Protein AF-A0A6G3XAC6-F1 (afdb_monomer)

Organism: NCBI:txid2706086

Radius of gyration: 30.69 Å; Cα contacts (8 Å, |Δi|>4): 128; chains: 1; bounding box: 61×28×86 Å

Secondary structure (DSSP, 8-state):
---HHHHHHHHHHHHHHHHHHHH---TT--GGG---GGGGHHHHHHHHHHHHHHHHHHHHHS-SS-TTTT-TTTEEEE-TTT--EEEEEEETTEEEEEEESSHHHHHHTSPTT--EEEE-

Structure (mmCIF, N/CA/C/O backbone):
data_AF-A0A6G3XAC6-F1
#
_entry.id   AF-A0A6G3XAC6-F1
#
loop_
_atom_site.group_PDB
_atom_site.id
_atom_site.type_symbol
_atom_site.label_atom_id
_atom_site.label_alt_id
_atom_site.label_comp_id
_atom_site.label_asym_id
_atom_site.label_entity_id
_atom_site.label_seq_id
_atom_site.pdbx_PDB_ins_code
_atom_site.Cartn_x
_atom_site.Cartn_y
_atom_site.Cartn_z
_atom_site.occupancy
_atom_site.B_iso_or_equiv
_atom_site.auth_seq_id
_atom_site.auth_comp_id
_atom_site.auth_asym_id
_atom_site.auth_atom_id
_atom_site.pdbx_PDB_model_num
ATOM 1 N N . MET A 1 1 ? 10.198 1.547 -56.420 1.00 81.19 1 MET A N 1
ATOM 2 C CA . MET A 1 1 ? 10.691 2.587 -55.487 1.00 81.19 1 MET A CA 1
ATOM 3 C C . MET A 1 1 ? 10.695 1.992 -54.092 1.00 81.19 1 MET A C 1
ATOM 5 O O . MET A 1 1 ? 9.833 1.163 -53.822 1.00 81.19 1 MET A O 1
ATOM 9 N N . ALA A 1 2 ? 11.662 2.356 -53.251 1.00 78.56 2 ALA A N 1
ATOM 10 C CA . ALA A 1 2 ? 11.676 1.912 -51.860 1.00 78.56 2 ALA A CA 1
ATOM 11 C C . ALA A 1 2 ? 10.446 2.461 -51.120 1.00 78.56 2 ALA A C 1
ATOM 13 O O . ALA A 1 2 ? 9.963 3.551 -51.431 1.00 78.56 2 ALA A O 1
ATOM 14 N N . SER A 1 3 ? 9.906 1.692 -50.177 1.00 91.38 3 SER A N 1
ATOM 15 C CA . SER A 1 3 ? 8.798 2.164 -49.350 1.00 91.38 3 SER A CA 1
ATOM 16 C C . SER A 1 3 ? 9.312 3.053 -48.212 1.00 91.38 3 SER A C 1
ATOM 18 O O . SER A 1 3 ? 10.448 2.906 -47.765 1.00 91.38 3 SER A O 1
ATOM 20 N N . ARG A 1 4 ? 8.455 3.915 -47.644 1.00 91.56 4 ARG A N 1
ATOM 21 C CA . ARG A 1 4 ? 8.803 4.708 -46.441 1.00 91.56 4 ARG A CA 1
ATOM 22 C C . ARG A 1 4 ? 9.263 3.837 -45.262 1.00 91.56 4 ARG A C 1
ATOM 24 O O . ARG A 1 4 ? 10.020 4.292 -44.411 1.00 91.56 4 ARG A O 1
ATOM 31 N N . ARG A 1 5 ? 8.789 2.586 -45.191 1.00 91.56 5 ARG A N 1
ATOM 32 C CA . ARG A 1 5 ? 9.231 1.611 -44.183 1.00 91.56 5 ARG A CA 1
ATOM 33 C C . ARG A 1 5 ? 10.664 1.160 -44.449 1.00 91.56 5 ARG A C 1
ATOM 35 O O . ARG A 1 5 ? 11.445 1.091 -43.507 1.00 91.56 5 ARG A O 1
ATOM 42 N N . ASP A 1 6 ? 11.011 0.912 -45.708 1.00 92.19 6 ASP A N 1
ATOM 43 C CA . ASP A 1 6 ? 12.372 0.531 -46.097 1.00 92.19 6 ASP A CA 1
ATOM 44 C C . ASP A 1 6 ? 13.356 1.676 -45.859 1.00 92.19 6 ASP A C 1
ATOM 46 O O . ASP A 1 6 ? 14.437 1.444 -45.325 1.00 92.19 6 ASP A O 1
ATOM 50 N N . GLU A 1 7 ? 12.957 2.917 -46.147 1.00 93.38 7 GLU A N 1
ATOM 51 C CA . GLU A 1 7 ? 13.756 4.111 -45.840 1.00 93.38 7 GLU A CA 1
ATOM 52 C C . GLU A 1 7 ? 14.007 4.264 -44.329 1.00 93.38 7 GLU A C 1
ATOM 54 O O . GLU A 1 7 ? 15.144 4.482 -43.906 1.00 93.38 7 GLU A O 1
ATOM 59 N N . LEU A 1 8 ? 12.980 4.078 -43.489 1.00 92.94 8 LEU A N 1
ATOM 60 C CA . LEU A 1 8 ? 13.114 4.089 -42.024 1.00 92.94 8 LEU A CA 1
ATOM 61 C C . LEU A 1 8 ? 14.014 2.958 -41.512 1.00 92.94 8 LEU A C 1
ATOM 63 O O . LEU A 1 8 ? 14.828 3.161 -40.605 1.00 92.94 8 LEU A O 1
ATOM 67 N N . ASN A 1 9 ? 13.892 1.766 -42.087 1.00 89.44 9 ASN A N 1
ATOM 68 C CA . ASN A 1 9 ? 14.722 0.623 -41.722 1.00 89.44 9 ASN A CA 1
ATOM 69 C C . ASN A 1 9 ? 16.187 0.864 -42.108 1.00 89.44 9 ASN A C 1
ATOM 71 O O . ASN A 1 9 ? 17.073 0.659 -41.279 1.00 89.44 9 ASN A O 1
ATOM 75 N N . ALA A 1 10 ? 16.444 1.38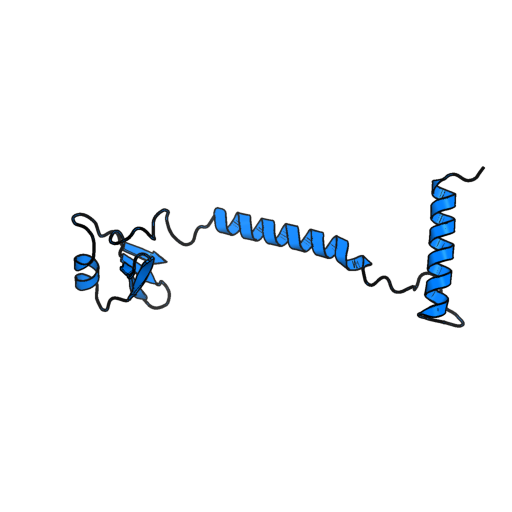4 -43.309 1.00 90.94 10 ALA A N 1
ATOM 76 C CA . ALA A 1 10 ? 17.783 1.740 -43.772 1.00 90.94 10 ALA A CA 1
ATOM 77 C C . ALA A 1 10 ? 18.411 2.843 -42.905 1.00 90.94 10 ALA A C 1
ATOM 79 O O . ALA A 1 10 ? 19.550 2.704 -42.454 1.00 90.94 10 ALA A O 1
ATOM 80 N N . TYR A 1 11 ? 17.653 3.897 -42.587 1.00 90.69 11 TYR A N 1
ATOM 81 C CA . TYR A 1 11 ? 18.102 4.968 -41.695 1.00 90.69 11 TYR A CA 1
ATOM 82 C C . TYR A 1 11 ? 18.422 4.450 -40.285 1.00 90.69 11 TYR A C 1
ATOM 84 O O . TYR A 1 11 ? 19.476 4.754 -39.723 1.00 90.69 11 TYR A O 1
ATOM 92 N N . THR A 1 12 ? 17.536 3.641 -39.694 1.00 88.44 12 THR A N 1
ATOM 93 C CA . THR A 1 12 ? 17.759 3.094 -38.346 1.00 88.44 12 THR A CA 1
ATOM 94 C C . THR A 1 12 ? 18.923 2.106 -38.306 1.00 88.44 12 THR A C 1
ATOM 96 O O . THR A 1 12 ? 19.636 2.073 -37.301 1.00 88.44 12 THR A O 1
ATOM 99 N N . PHE A 1 13 ? 19.158 1.349 -39.378 1.00 86.00 13 PHE A N 1
ATOM 100 C CA . PHE A 1 13 ? 20.338 0.502 -39.541 1.00 86.00 13 PHE A CA 1
ATOM 101 C C . PHE A 1 13 ? 21.624 1.335 -39.598 1.00 86.00 13 PHE A C 1
ATOM 103 O O . PHE A 1 13 ? 22.509 1.125 -38.769 1.00 86.00 13 PHE A O 1
ATOM 110 N N . ALA A 1 14 ? 21.700 2.334 -40.484 1.00 87.75 14 ALA A N 1
ATOM 111 C CA . ALA A 1 14 ? 22.866 3.215 -40.606 1.00 87.75 14 ALA A CA 1
ATOM 112 C C . ALA A 1 14 ? 23.182 3.945 -39.290 1.00 87.75 14 ALA A C 1
ATOM 114 O O . ALA A 1 14 ? 24.335 4.013 -38.867 1.00 87.75 14 ALA A O 1
ATOM 115 N N . LYS A 1 15 ? 22.149 4.422 -38.582 1.00 86.50 15 LYS A N 1
ATOM 116 C CA . LYS A 1 15 ? 22.298 5.049 -37.261 1.00 86.50 15 LYS A CA 1
ATOM 117 C C . LYS A 1 15 ? 22.861 4.083 -36.214 1.00 86.50 15 LYS A C 1
ATOM 119 O O . LYS A 1 15 ? 23.732 4.470 -35.441 1.00 86.50 15 LYS A O 1
ATOM 124 N N . ARG A 1 16 ? 22.359 2.844 -36.151 1.00 81.19 16 ARG A N 1
ATOM 125 C CA . ARG A 1 16 ? 22.853 1.827 -35.200 1.00 81.19 16 ARG A CA 1
ATOM 126 C C . ARG A 1 16 ? 24.307 1.470 -35.474 1.00 81.19 16 ARG A C 1
ATOM 128 O O . ARG A 1 16 ? 25.077 1.407 -34.523 1.00 81.19 16 ARG A O 1
ATOM 135 N N . ARG A 1 17 ? 24.647 1.323 -36.756 1.00 80.81 17 ARG A N 1
ATOM 136 C CA . ARG A 1 17 ? 26.002 1.080 -37.251 1.00 80.81 17 ARG A CA 1
ATOM 137 C C . ARG A 1 17 ? 26.981 2.142 -36.741 1.00 80.81 17 ARG A C 1
ATOM 139 O O . ARG A 1 17 ? 27.951 1.849 -36.057 1.00 80.81 17 ARG A O 1
ATOM 146 N N . LEU A 1 18 ? 26.650 3.412 -36.980 1.00 84.31 18 LEU A N 1
ATOM 147 C CA . LEU A 1 18 ? 27.458 4.547 -36.535 1.00 84.31 18 LEU A CA 1
ATOM 148 C C . LEU A 1 18 ? 27.676 4.533 -35.013 1.00 84.31 18 LEU A C 1
ATOM 150 O O . LEU A 1 18 ? 28.797 4.699 -34.552 1.00 84.31 18 LEU A O 1
ATOM 154 N N . ILE A 1 19 ? 26.623 4.293 -34.225 1.00 81.12 19 ILE A N 1
ATOM 155 C CA . ILE A 1 19 ? 26.714 4.262 -32.754 1.00 81.12 19 ILE A CA 1
ATOM 156 C C . ILE A 1 19 ? 27.555 3.075 -32.257 1.00 81.12 19 ILE A C 1
ATOM 158 O O . ILE A 1 19 ? 28.325 3.231 -31.308 1.00 81.12 19 ILE A O 1
ATOM 162 N N . ALA A 1 20 ? 27.417 1.899 -32.879 1.00 79.06 20 ALA A N 1
ATOM 163 C CA . ALA A 1 20 ? 28.178 0.705 -32.518 1.00 79.06 20 ALA A CA 1
ATOM 164 C C . ALA A 1 20 ? 29.688 0.942 -32.655 1.00 79.06 20 ALA A C 1
ATOM 166 O O . ALA A 1 20 ? 30.434 0.600 -31.742 1.00 79.06 20 ALA A O 1
ATOM 167 N N . GLN A 1 21 ? 30.121 1.605 -33.732 1.00 78.75 21 GLN A N 1
ATOM 168 C CA . GLN A 1 21 ? 31.536 1.900 -33.982 1.00 78.75 21 GLN A CA 1
ATOM 169 C C . GLN A 1 21 ? 32.181 2.773 -32.898 1.00 78.75 21 GLN A C 1
ATOM 171 O O . GLN A 1 21 ? 33.350 2.572 -32.578 1.00 78.75 21 GLN A O 1
ATOM 176 N N . PHE A 1 22 ? 31.434 3.706 -32.298 1.00 81.62 22 PHE A N 1
ATOM 177 C CA . PHE A 1 22 ? 31.957 4.553 -31.219 1.00 81.62 22 PHE A CA 1
ATOM 178 C C . PHE A 1 22 ? 31.939 3.876 -29.844 1.00 81.62 22 PHE A C 1
ATOM 180 O O . PHE A 1 22 ? 32.818 4.139 -29.029 1.00 81.62 22 PHE A O 1
ATOM 187 N N . LEU A 1 23 ? 30.937 3.037 -29.555 1.00 78.38 23 LEU A N 1
ATOM 188 C CA . LEU A 1 23 ? 30.749 2.449 -28.220 1.00 78.38 23 LEU A CA 1
ATOM 189 C C . LEU A 1 23 ? 31.390 1.066 -28.053 1.00 78.38 23 LEU A C 1
ATOM 191 O O . LEU A 1 23 ? 31.782 0.711 -26.944 1.00 78.38 23 LEU A O 1
ATOM 195 N N . GLN A 1 24 ? 31.464 0.270 -29.119 1.00 72.81 24 GLN A N 1
ATOM 196 C CA . GLN A 1 24 ? 32.046 -1.074 -29.130 1.00 72.81 24 GLN A CA 1
ATOM 197 C C . GLN A 1 24 ? 32.753 -1.338 -30.473 1.00 72.81 24 GLN A C 1
ATOM 199 O O . GLN A 1 24 ? 32.237 -2.086 -31.307 1.00 72.81 24 GLN A O 1
ATOM 204 N N . PRO A 1 25 ? 33.936 -0.740 -30.708 1.00 69.88 25 PRO A N 1
ATOM 205 C CA . PRO A 1 25 ? 34.721 -1.009 -31.907 1.00 69.88 25 PRO A CA 1
ATOM 206 C C . PRO A 1 25 ? 35.248 -2.448 -31.863 1.00 69.88 25 PRO A C 1
ATOM 208 O O . PRO A 1 25 ? 36.200 -2.754 -31.149 1.00 69.88 25 PRO A O 1
ATOM 211 N N . ASN A 1 26 ? 34.610 -3.353 -32.605 1.00 65.19 26 ASN A N 1
ATOM 212 C CA . ASN A 1 26 ? 35.051 -4.738 -32.727 1.00 65.19 26 ASN A CA 1
ATOM 213 C C . ASN A 1 26 ? 35.583 -4.991 -34.152 1.00 65.19 26 ASN A C 1
ATOM 215 O O . ASN A 1 26 ? 34.821 -4.817 -35.106 1.00 65.19 26 ASN A O 1
ATOM 219 N N . PRO A 1 27 ? 36.845 -5.436 -34.318 1.00 61.09 27 PRO A N 1
ATOM 220 C CA . PRO A 1 27 ? 37.429 -5.733 -35.629 1.00 61.09 27 PRO A CA 1
ATOM 221 C C . PRO A 1 27 ? 36.741 -6.887 -36.383 1.00 61.09 27 PRO A C 1
ATOM 223 O O . PRO A 1 27 ? 36.901 -6.990 -37.596 1.00 61.09 27 PRO A O 1
ATOM 226 N N . THR A 1 28 ? 35.963 -7.736 -35.702 1.00 64.19 28 THR A N 1
ATOM 227 C CA . THR A 1 28 ? 35.226 -8.875 -36.287 1.00 64.19 28 THR A CA 1
ATOM 228 C C . THR A 1 28 ? 33.716 -8.840 -36.000 1.00 64.19 28 THR A C 1
ATOM 230 O O . THR A 1 28 ? 33.012 -9.816 -36.259 1.00 64.19 28 THR A O 1
ATOM 233 N N . GLY A 1 29 ? 33.194 -7.743 -35.438 1.00 56.44 29 GLY A N 1
ATOM 234 C CA . GLY A 1 29 ? 31.866 -7.711 -34.816 1.00 56.44 29 GLY A CA 1
ATOM 235 C C . GLY A 1 29 ? 30.710 -7.283 -35.720 1.00 56.44 29 GLY A C 1
ATOM 236 O O . GLY A 1 29 ? 30.830 -6.386 -36.549 1.00 56.44 29 GLY A O 1
ATOM 237 N N . SER A 1 30 ? 29.541 -7.886 -35.490 1.00 61.28 30 SER A N 1
ATOM 238 C CA . SER A 1 30 ? 28.263 -7.473 -36.073 1.00 61.28 30 SER A CA 1
ATOM 239 C C . SER A 1 30 ? 27.812 -6.108 -35.532 1.00 61.28 30 SER A C 1
ATOM 241 O O . SER A 1 30 ? 27.656 -5.935 -34.323 1.00 61.28 30 SER A O 1
ATOM 243 N N . GLU A 1 31 ? 27.471 -5.185 -36.434 1.00 59.22 31 GLU A N 1
ATOM 244 C CA . GLU A 1 31 ? 26.907 -3.839 -36.177 1.00 59.22 31 GLU A CA 1
ATOM 245 C C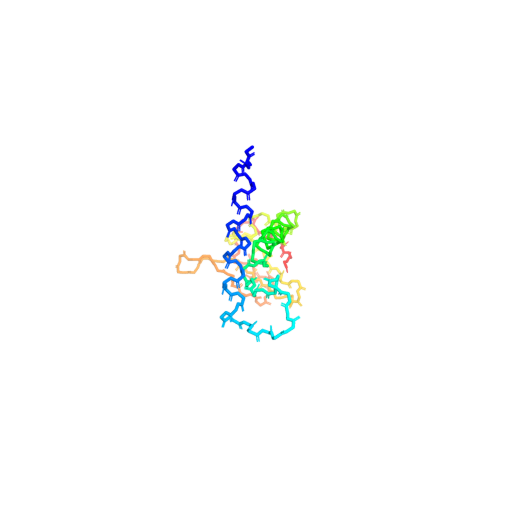 . GLU A 1 31 ? 25.559 -3.863 -35.403 1.00 59.22 31 GLU A C 1
ATOM 247 O O . GLU A 1 31 ? 24.988 -2.835 -35.032 1.00 59.22 31 GLU A O 1
ATOM 252 N N . GLU A 1 32 ? 25.036 -5.061 -35.136 1.00 59.16 32 GLU A N 1
ATOM 253 C CA . GLU A 1 32 ? 23.825 -5.334 -34.361 1.00 59.16 32 GLU A CA 1
ATOM 254 C C . GLU A 1 32 ? 24.015 -5.205 -32.838 1.00 59.16 32 GLU A C 1
ATOM 256 O O . GLU A 1 32 ? 23.023 -5.142 -32.104 1.00 59.16 32 GLU A O 1
ATOM 261 N N . GLY A 1 33 ? 25.264 -5.117 -32.365 1.00 59.62 33 GLY A N 1
ATOM 262 C CA . GLY A 1 33 ? 25.636 -5.124 -30.946 1.00 59.62 33 GLY A CA 1
ATOM 263 C C . GLY A 1 33 ? 25.525 -3.792 -30.197 1.00 59.62 33 GLY A C 1
ATOM 264 O O . GLY A 1 33 ? 25.786 -3.777 -28.998 1.00 59.62 33 GLY A O 1
ATOM 265 N N . ALA A 1 34 ? 25.134 -2.684 -30.850 1.00 65.38 34 ALA A N 1
ATOM 266 C CA . ALA A 1 34 ? 25.048 -1.378 -30.185 1.00 65.38 34 ALA A CA 1
ATOM 267 C C . ALA A 1 34 ? 24.249 -1.489 -28.866 1.00 65.38 34 ALA A C 1
ATOM 269 O O . ALA A 1 34 ? 23.083 -1.909 -28.907 1.00 65.38 34 ALA A O 1
ATOM 270 N N . PRO A 1 35 ? 24.829 -1.127 -27.703 1.00 64.31 35 PRO A N 1
ATOM 271 C CA . PRO A 1 35 ? 24.147 -1.272 -26.427 1.00 64.31 35 PRO A CA 1
ATOM 272 C C . PRO A 1 35 ? 22.864 -0.436 -26.429 1.00 64.31 35 PRO A C 1
ATOM 274 O O . PRO A 1 35 ? 22.867 0.758 -26.726 1.00 64.31 35 PRO A O 1
ATOM 277 N N . LYS A 1 36 ? 21.735 -1.079 -26.116 1.00 74.25 36 LYS A N 1
ATOM 278 C CA . LYS A 1 36 ? 20.417 -0.434 -26.022 1.00 74.25 36 LYS A CA 1
ATOM 279 C C . LYS A 1 36 ? 19.968 -0.427 -24.560 1.00 74.25 36 LYS A C 1
ATOM 281 O O . LYS A 1 36 ? 19.093 -1.221 -24.209 1.00 74.25 36 LYS A O 1
ATOM 286 N N . PRO A 1 37 ? 20.533 0.448 -23.709 1.00 70.88 37 PRO A N 1
ATOM 287 C CA . PRO A 1 37 ? 20.265 0.430 -22.269 1.00 70.88 37 PRO A CA 1
ATOM 288 C C . PRO A 1 37 ? 18.772 0.597 -21.950 1.00 70.88 37 PRO A C 1
ATOM 290 O O . PRO A 1 37 ? 18.260 0.001 -21.011 1.00 70.88 37 PRO A O 1
ATOM 293 N N . LEU A 1 38 ? 18.034 1.326 -22.793 1.00 82.88 38 LEU A N 1
ATOM 294 C CA . LEU A 1 38 ? 16.601 1.566 -22.610 1.00 82.88 38 LEU A CA 1
ATOM 295 C C . LEU A 1 38 ? 15.692 0.480 -23.209 1.00 82.88 38 LEU A C 1
ATOM 297 O O . LEU A 1 38 ? 14.475 0.549 -23.046 1.00 82.88 38 LEU A O 1
ATOM 301 N N . ARG A 1 39 ? 16.231 -0.543 -23.890 1.00 85.25 39 ARG A N 1
ATOM 302 C CA . ARG A 1 39 ? 15.400 -1.580 -24.538 1.00 85.25 39 ARG A CA 1
ATOM 303 C C . ARG A 1 39 ? 14.600 -2.401 -23.527 1.00 85.25 39 ARG A C 1
ATOM 305 O O . ARG A 1 39 ? 13.524 -2.879 -23.866 1.00 85.25 39 ARG A O 1
ATOM 312 N N . ALA A 1 40 ? 15.119 -2.540 -22.308 1.00 88.69 40 ALA A N 1
ATOM 313 C CA . ALA A 1 40 ? 14.453 -3.239 -21.214 1.00 88.69 40 ALA A CA 1
ATOM 314 C C . ALA A 1 40 ? 13.480 -2.346 -20.421 1.00 88.69 40 ALA A C 1
ATOM 316 O O . ALA A 1 40 ? 12.635 -2.865 -19.698 1.00 88.69 40 ALA A O 1
ATOM 317 N N . VAL A 1 41 ? 13.555 -1.018 -20.569 1.00 93.44 41 VAL A N 1
ATOM 318 C CA . VAL A 1 41 ? 12.763 -0.080 -19.756 1.00 93.44 41 VAL A CA 1
ATOM 319 C C . VAL A 1 41 ? 11.283 -0.160 -20.100 1.00 93.44 41 VAL A C 1
ATOM 321 O O . VAL A 1 41 ? 10.466 -0.289 -19.199 1.00 93.44 41 VAL A O 1
ATOM 324 N N . LEU A 1 42 ? 10.929 -0.135 -21.388 1.00 94.00 42 LEU A N 1
ATOM 325 C CA . LEU A 1 42 ? 9.527 -0.205 -21.806 1.00 94.00 42 LEU A CA 1
ATOM 326 C C . LEU A 1 42 ? 8.836 -1.517 -21.378 1.00 94.00 42 LEU A C 1
ATOM 328 O O . LEU A 1 42 ? 7.805 -1.432 -20.712 1.00 94.00 42 LEU A O 1
ATOM 332 N N . PRO A 1 43 ? 9.369 -2.721 -21.681 1.00 95.50 43 PRO A N 1
ATOM 333 C CA . PRO A 1 43 ? 8.754 -3.956 -21.195 1.00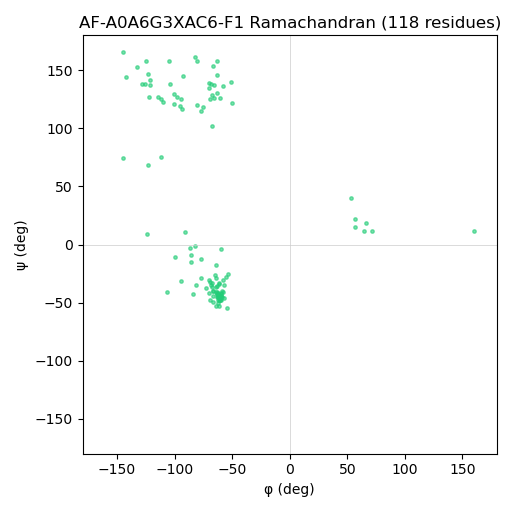 95.50 43 PRO A CA 1
ATOM 334 C C . PRO A 1 43 ? 8.786 -4.057 -19.662 1.00 95.50 43 PRO A C 1
ATOM 336 O O . PRO A 1 43 ? 7.808 -4.503 -19.071 1.00 95.50 43 PRO A O 1
ATOM 339 N N . GLY A 1 44 ? 9.851 -3.586 -19.003 1.00 96.88 44 GLY A N 1
ATOM 340 C CA . GLY A 1 44 ? 9.935 -3.553 -17.541 1.00 96.88 44 GLY A CA 1
ATOM 341 C C . GLY A 1 44 ? 8.869 -2.662 -16.896 1.00 96.88 44 GLY A C 1
ATOM 342 O O . GLY A 1 44 ? 8.238 -3.067 -15.923 1.00 96.88 44 GLY A O 1
ATOM 343 N N . ALA A 1 45 ? 8.603 -1.485 -17.466 1.00 97.56 45 ALA A N 1
ATOM 344 C CA . ALA A 1 45 ? 7.561 -0.577 -16.996 1.00 97.56 45 ALA A CA 1
ATOM 345 C C . ALA A 1 45 ? 6.163 -1.196 -17.130 1.00 97.56 45 ALA A C 1
ATOM 347 O O . ALA A 1 45 ? 5.354 -1.088 -16.212 1.00 97.56 45 ALA A O 1
ATOM 348 N N . ILE A 1 46 ? 5.898 -1.899 -18.236 1.00 97.81 46 ILE A N 1
ATOM 349 C CA . ILE A 1 46 ? 4.635 -2.624 -18.435 1.00 97.81 46 ILE A CA 1
ATOM 350 C C . ILE A 1 46 ? 4.456 -3.684 -17.341 1.00 97.81 46 ILE A C 1
ATOM 352 O O . ILE A 1 46 ? 3.406 -3.733 -16.704 1.00 97.81 46 ILE A O 1
ATOM 356 N N . ILE A 1 47 ? 5.491 -4.486 -17.069 1.00 98.19 47 ILE A N 1
ATOM 357 C CA . ILE A 1 47 ? 5.461 -5.497 -16.000 1.00 98.19 47 ILE A CA 1
ATOM 358 C C . ILE A 1 47 ? 5.218 -4.837 -14.637 1.00 98.19 47 ILE A C 1
ATOM 360 O O . ILE A 1 47 ? 4.378 -5.309 -13.876 1.00 98.19 47 ILE A O 1
ATOM 364 N N . ALA A 1 48 ? 5.896 -3.728 -14.333 1.00 98.31 48 ALA A N 1
ATOM 365 C CA . ALA A 1 48 ? 5.725 -3.010 -13.071 1.00 98.31 48 ALA A CA 1
ATOM 366 C C . ALA A 1 48 ? 4.279 -2.526 -12.869 1.00 98.31 48 ALA A C 1
ATOM 368 O O . ALA A 1 48 ? 3.714 -2.714 -11.792 1.00 98.31 48 ALA A O 1
ATOM 369 N N . VAL A 1 49 ? 3.654 -1.965 -13.909 1.00 98.56 49 VAL A N 1
ATOM 370 C CA . VAL A 1 49 ? 2.243 -1.547 -13.868 1.00 98.56 49 VAL A CA 1
ATOM 371 C C . VAL A 1 49 ? 1.320 -2.739 -13.614 1.00 98.56 49 VAL A C 1
ATOM 373 O O . VAL A 1 49 ? 0.422 -2.644 -12.780 1.00 98.56 49 VAL A O 1
ATOM 376 N N . VAL A 1 50 ? 1.555 -3.875 -14.277 1.00 98.50 50 VAL A N 1
ATOM 377 C CA . VAL A 1 50 ? 0.765 -5.101 -14.064 1.00 98.50 50 VAL A CA 1
ATOM 378 C C . VAL A 1 50 ? 0.898 -5.597 -12.625 1.00 98.50 50 VAL A C 1
ATOM 380 O O . VAL A 1 50 ? -0.107 -5.910 -11.991 1.00 98.50 50 VAL A O 1
ATOM 383 N N . VAL A 1 51 ? 2.114 -5.622 -12.081 1.00 98.38 51 VAL A N 1
ATOM 384 C CA . VAL A 1 51 ? 2.367 -6.023 -10.690 1.00 98.38 51 VAL A CA 1
ATOM 385 C C . VAL A 1 51 ? 1.620 -5.109 -9.717 1.00 98.38 51 VAL A C 1
ATOM 387 O O . VAL A 1 51 ? 0.908 -5.603 -8.843 1.00 98.38 51 VAL A O 1
ATOM 390 N N . LEU A 1 52 ? 1.710 -3.787 -9.893 1.00 98.19 52 LEU A N 1
ATOM 391 C CA . LEU A 1 52 ? 0.979 -2.825 -9.063 1.00 98.19 52 LEU A CA 1
ATOM 392 C C . LEU A 1 52 ? -0.538 -3.022 -9.150 1.00 98.19 52 LEU A C 1
ATOM 394 O O . LEU A 1 52 ? -1.211 -2.986 -8.122 1.00 98.19 52 LEU A O 1
ATOM 398 N N . ALA A 1 53 ? -1.076 -3.278 -10.345 1.00 97.69 53 ALA A N 1
ATOM 399 C CA . ALA A 1 53 ? -2.499 -3.546 -10.533 1.00 97.69 53 ALA A CA 1
ATOM 400 C C . ALA A 1 53 ? -2.944 -4.828 -9.810 1.00 97.69 53 ALA A C 1
ATOM 402 O O . ALA A 1 53 ? 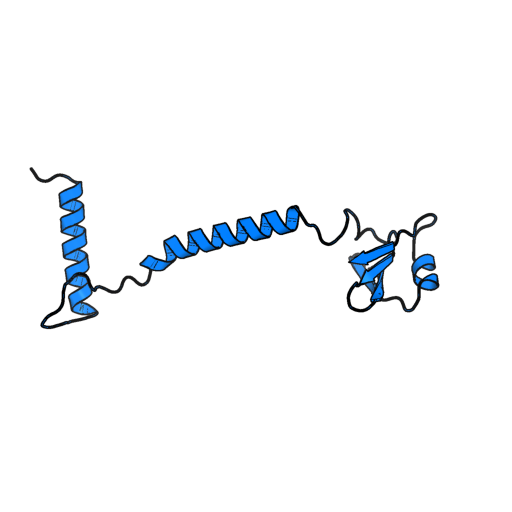-3.976 -4.821 -9.140 1.00 97.69 53 ALA A O 1
ATOM 403 N N . VAL A 1 54 ? -2.154 -5.904 -9.885 1.00 97.12 54 VAL A N 1
ATOM 404 C CA . VAL A 1 54 ? -2.438 -7.172 -9.192 1.00 97.12 54 VAL A CA 1
ATOM 405 C C . VAL A 1 54 ? -2.443 -6.979 -7.679 1.00 97.12 54 VAL A C 1
ATOM 407 O O . VAL A 1 54 ? -3.407 -7.371 -7.024 1.00 97.12 54 VAL A O 1
ATOM 410 N N . PHE A 1 55 ? -1.413 -6.348 -7.112 1.00 96.19 55 PHE A N 1
ATOM 411 C CA . PHE A 1 55 ? -1.354 -6.108 -5.667 1.00 96.19 55 PHE A CA 1
ATOM 412 C C . PHE A 1 55 ? -2.424 -5.119 -5.192 1.00 96.19 55 PHE A C 1
ATOM 414 O O . PHE A 1 55 ? -3.011 -5.324 -4.130 1.00 96.19 55 PHE A O 1
ATOM 421 N N . GLY A 1 56 ? -2.730 -4.091 -5.987 1.00 93.69 56 GLY A N 1
ATOM 422 C CA . GLY A 1 56 ? -3.817 -3.154 -5.707 1.00 93.69 56 GLY A CA 1
ATOM 423 C C . GLY A 1 56 ? -5.181 -3.845 -5.677 1.00 93.69 56 GLY A C 1
ATOM 424 O O . GLY A 1 56 ? -5.936 -3.686 -4.718 1.00 93.69 56 GLY A O 1
ATOM 425 N N . ALA A 1 57 ? -5.476 -4.677 -6.680 1.00 93.81 57 ALA A N 1
ATOM 426 C CA . ALA A 1 57 ? -6.697 -5.476 -6.717 1.00 93.81 57 ALA A CA 1
ATOM 427 C C . ALA A 1 57 ? -6.752 -6.478 -5.554 1.00 93.81 57 ALA A C 1
ATOM 429 O O . ALA A 1 57 ? -7.768 -6.574 -4.870 1.00 93.81 57 ALA A O 1
ATOM 430 N N . TRP A 1 58 ? -5.653 -7.182 -5.270 1.00 92.44 58 TRP A N 1
ATOM 431 C CA . TRP A 1 58 ? -5.581 -8.141 -4.166 1.00 92.44 58 TRP A CA 1
ATOM 432 C C . TRP A 1 58 ? -5.874 -7.492 -2.809 1.00 92.44 58 TRP A C 1
ATOM 434 O O . TRP A 1 58 ? -6.665 -8.027 -2.032 1.00 92.44 58 TRP A O 1
ATOM 444 N N . GLY A 1 59 ? -5.286 -6.323 -2.537 1.00 88.44 59 GLY A N 1
ATOM 445 C CA . GLY A 1 59 ? -5.554 -5.559 -1.315 1.00 88.44 59 GLY A CA 1
ATOM 446 C C . GLY A 1 59 ? -7.016 -5.121 -1.191 1.00 88.44 59 GLY A C 1
ATOM 447 O O . GLY A 1 59 ? -7.561 -5.108 -0.090 1.00 88.44 59 GLY A O 1
ATOM 448 N N . MET A 1 60 ? -7.675 -4.832 -2.317 1.00 88.00 60 MET A N 1
ATOM 449 C CA . MET A 1 60 ? -9.096 -4.479 -2.355 1.00 88.00 60 MET A CA 1
ATOM 450 C C . MET A 1 60 ? -10.014 -5.684 -2.105 1.00 88.00 60 MET A C 1
ATOM 452 O O . MET A 1 60 ? -11.026 -5.546 -1.424 1.00 88.00 60 MET A O 1
ATOM 456 N N . PHE A 1 61 ? -9.663 -6.869 -2.617 1.00 88.25 61 PHE A N 1
ATOM 457 C CA . PHE A 1 61 ? -10.451 -8.094 -2.419 1.00 88.25 61 PHE A CA 1
ATOM 458 C C . PHE A 1 61 ? -10.275 -8.721 -1.030 1.00 88.25 61 PHE A C 1
ATOM 460 O O . PHE A 1 61 ? -11.188 -9.384 -0.538 1.00 88.25 61 PHE A O 1
ATOM 467 N N . LYS A 1 62 ? -9.114 -8.538 -0.393 1.00 82.12 62 LYS A N 1
ATOM 468 C CA . LYS A 1 62 ? -8.802 -9.056 0.949 1.00 82.12 62 LYS A CA 1
ATOM 469 C C . LYS A 1 62 ? -8.397 -7.911 1.890 1.00 82.12 62 LYS A C 1
ATOM 471 O O . LYS A 1 62 ? -7.230 -7.849 2.287 1.00 82.12 62 LYS A O 1
ATOM 476 N N . PRO A 1 63 ? -9.325 -7.004 2.257 1.00 78.94 63 PRO A N 1
ATOM 477 C CA . PRO A 1 63 ? -9.019 -5.951 3.216 1.00 78.94 63 PRO A CA 1
ATOM 478 C C . PRO A 1 63 ? -8.665 -6.577 4.570 1.00 78.94 63 PRO A C 1
ATOM 480 O O . PRO A 1 63 ? -9.380 -7.444 5.069 1.00 78.94 63 PRO A O 1
ATOM 483 N N . VAL A 1 64 ? -7.545 -6.145 5.156 1.00 79.50 64 VAL A N 1
ATOM 484 C CA . VAL A 1 64 ? -7.042 -6.679 6.437 1.00 79.50 64 VAL A CA 1
ATOM 485 C C . VAL A 1 64 ? -7.949 -6.281 7.602 1.00 79.50 64 VAL A C 1
ATOM 487 O O . VAL A 1 64 ? -8.106 -7.044 8.548 1.00 79.50 64 VAL A O 1
ATOM 490 N N . ALA A 1 65 ? -8.579 -5.108 7.519 1.00 81.94 65 ALA A N 1
ATOM 491 C CA . ALA A 1 65 ? -9.458 -4.595 8.555 1.00 81.94 65 ALA A CA 1
ATOM 492 C C . ALA A 1 65 ? -10.871 -4.328 8.001 1.00 81.94 65 ALA A C 1
ATOM 494 O O . ALA A 1 65 ? -11.006 -3.862 6.863 1.00 81.94 65 ALA A O 1
ATOM 495 N N . PRO A 1 66 ? -11.929 -4.612 8.784 1.00 83.81 66 PRO A N 1
ATOM 496 C CA . PRO A 1 66 ? -13.306 -4.349 8.384 1.00 83.81 66 PRO A CA 1
A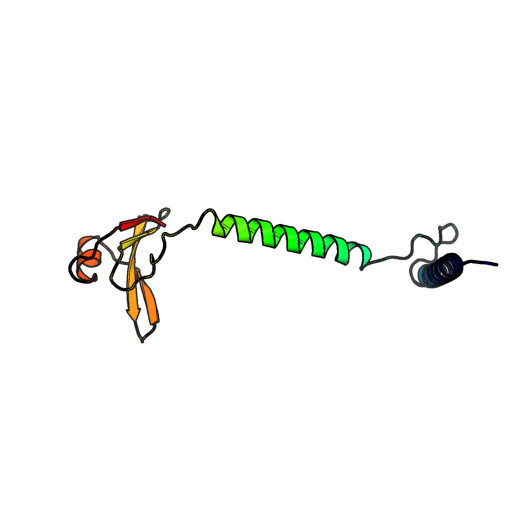TOM 497 C C . PRO A 1 66 ? -13.554 -2.851 8.183 1.00 83.81 66 PRO A C 1
ATOM 499 O O . PRO A 1 66 ? -12.846 -1.998 8.715 1.00 83.81 66 PRO A O 1
ATOM 502 N N . GLN A 1 67 ? -14.585 -2.511 7.412 1.00 83.25 67 GLN A N 1
ATOM 503 C CA . GLN A 1 67 ? -14.930 -1.115 7.159 1.00 83.25 67 GLN A CA 1
ATOM 504 C C . GLN A 1 67 ? -15.209 -0.379 8.483 1.00 83.25 67 GLN A C 1
ATOM 506 O O . GLN A 1 67 ? -15.904 -0.912 9.344 1.00 83.25 67 GLN A O 1
ATOM 511 N N . LYS A 1 68 ? -14.686 0.849 8.621 1.00 86.50 68 LYS A N 1
ATOM 512 C CA . LYS A 1 68 ? -14.791 1.699 9.826 1.00 86.50 68 LYS A CA 1
ATOM 513 C C . LYS A 1 68 ? -14.066 1.180 11.074 1.00 86.50 68 LYS A C 1
ATOM 515 O O . LYS A 1 68 ? -14.331 1.667 12.167 1.00 86.50 68 LYS A O 1
ATOM 520 N N . TRP A 1 69 ? -13.111 0.260 10.931 1.00 87.94 69 TRP A N 1
ATOM 52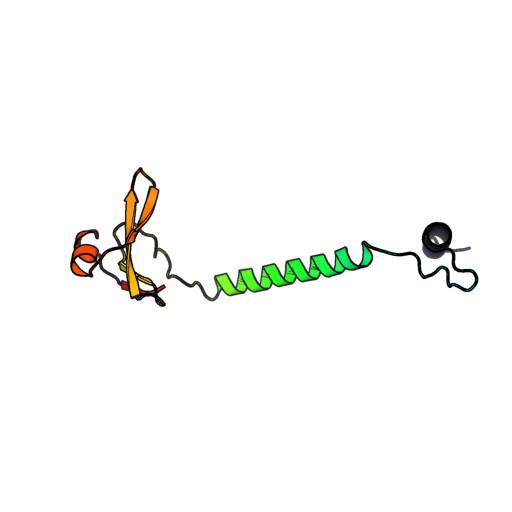1 C CA . TRP A 1 69 ? -12.269 -0.185 12.050 1.00 87.94 69 TRP A CA 1
ATOM 522 C C . TRP A 1 69 ? -11.566 0.970 12.796 1.00 87.94 69 TRP A C 1
ATOM 524 O O . TRP A 1 69 ? -11.254 0.834 13.976 1.00 87.94 69 TRP A O 1
ATOM 534 N N . ASP A 1 70 ? -11.335 2.102 12.122 1.00 87.81 70 ASP A N 1
ATOM 535 C CA . ASP A 1 70 ? -10.666 3.306 12.619 1.00 87.81 70 ASP A CA 1
ATOM 536 C C . ASP A 1 70 ? -11.625 4.349 13.235 1.00 87.81 70 ASP A C 1
ATOM 538 O O . ASP A 1 70 ? -11.244 5.499 13.481 1.00 87.81 70 ASP A O 1
ATOM 542 N N . ALA A 1 71 ? -12.890 3.989 13.467 1.00 90.81 71 ALA A N 1
ATOM 543 C CA . ALA A 1 71 ? -13.847 4.875 14.113 1.00 90.81 71 ALA A CA 1
ATOM 544 C C . ALA A 1 71 ? -13.445 5.145 15.583 1.00 90.81 71 ALA A C 1
ATOM 546 O O . ALA A 1 71 ? -13.224 4.204 16.357 1.00 90.81 71 ALA A O 1
ATOM 547 N N . PRO A 1 72 ? -13.327 6.425 15.995 1.00 91.00 72 PRO A N 1
ATOM 548 C CA . PRO A 1 72 ? -12.870 6.773 17.333 1.00 91.00 72 PRO A CA 1
ATOM 549 C C . PRO A 1 72 ? -13.874 6.302 18.388 1.00 91.00 72 PRO A C 1
ATOM 551 O O . PRO A 1 72 ? -15.081 6.475 18.232 1.00 91.00 72 PRO A O 1
ATOM 554 N N . LYS A 1 73 ? -13.365 5.730 19.484 1.00 90.44 73 LYS A N 1
ATOM 555 C CA . LYS A 1 73 ? -14.149 5.223 20.624 1.00 90.44 73 LYS A CA 1
ATOM 556 C C . LYS A 1 73 ? -15.207 4.166 20.260 1.00 90.44 73 LYS A C 1
ATOM 558 O O . LYS A 1 73 ? -16.147 3.971 21.026 1.00 90.44 73 LYS A O 1
ATOM 563 N N . GLU A 1 74 ? -15.077 3.468 19.130 1.00 92.00 74 GLU A N 1
ATOM 564 C CA . GLU A 1 74 ? -16.083 2.488 18.686 1.00 92.00 74 GLU A CA 1
ATOM 565 C C . GLU A 1 74 ? -15.639 1.025 18.847 1.00 92.00 74 GLU A C 1
ATOM 567 O O . GLU A 1 74 ? -16.420 0.173 19.283 1.00 92.00 74 GLU A O 1
ATOM 572 N N . HIS A 1 75 ? -14.374 0.738 18.539 1.00 91.62 75 HIS A N 1
ATOM 573 C CA . HIS A 1 75 ? -13.848 -0.623 18.458 1.00 91.62 75 HIS A CA 1
ATOM 574 C C . HIS A 1 75 ? -12.654 -0.840 19.389 1.00 91.62 75 HIS A C 1
ATOM 576 O O . HIS A 1 75 ? -11.826 0.053 19.585 1.00 91.62 75 HIS A O 1
ATOM 582 N N . VAL A 1 76 ? -12.531 -2.064 19.910 1.00 91.88 76 VAL A N 1
ATOM 583 C CA . VAL A 1 76 ? -11.280 -2.543 20.511 1.00 91.88 76 VAL A CA 1
ATOM 584 C C . VAL A 1 76 ? -10.510 -3.313 19.453 1.00 91.88 76 VAL A C 1
ATOM 586 O O . VAL A 1 76 ? -10.993 -4.327 18.954 1.00 91.88 76 VAL A O 1
ATOM 589 N N . ILE A 1 77 ? -9.310 -2.851 19.133 1.00 92.50 77 ILE A N 1
ATOM 590 C CA . ILE A 1 77 ? -8.458 -3.441 18.104 1.00 92.50 77 ILE A CA 1
ATOM 591 C C . ILE A 1 77 ? -7.440 -4.347 18.783 1.00 92.50 77 ILE A C 1
ATOM 593 O O . ILE A 1 77 ? -6.740 -3.925 19.701 1.00 92.50 77 ILE A O 1
ATOM 597 N N . ILE A 1 78 ? -7.348 -5.593 18.342 1.00 91.62 78 ILE A N 1
ATOM 598 C CA . ILE A 1 78 ? -6.353 -6.551 18.816 1.00 91.62 78 ILE A CA 1
ATOM 599 C C . ILE A 1 78 ? -5.389 -6.816 17.673 1.00 91.62 78 ILE A C 1
ATOM 601 O O . ILE A 1 78 ? -5.811 -7.192 16.586 1.00 91.62 78 ILE A O 1
ATOM 605 N N . ALA A 1 79 ? -4.098 -6.621 17.925 1.00 89.38 79 ALA A N 1
ATOM 606 C CA . ALA A 1 79 ? -3.062 -7.018 16.987 1.00 89.38 79 ALA A CA 1
ATOM 607 C C . ALA A 1 79 ? -2.883 -8.541 17.038 1.00 89.38 79 ALA A C 1
ATOM 609 O O . ALA A 1 79 ? -2.470 -9.086 18.064 1.00 89.38 79 ALA A O 1
ATOM 610 N N . SER A 1 80 ? -3.126 -9.226 15.926 1.00 86.81 80 SER A N 1
ATOM 611 C CA . SER A 1 80 ? -3.142 -10.690 15.817 1.00 86.81 80 SER A CA 1
ATOM 612 C C . SER A 1 80 ? -1.829 -11.338 16.255 1.00 86.81 80 SER A C 1
ATOM 614 O O . SER A 1 80 ? -1.824 -12.426 16.821 1.00 86.81 80 SER A O 1
ATOM 616 N N . LYS A 1 81 ? -0.694 -10.672 15.998 1.00 88.69 81 LYS A N 1
ATOM 617 C CA . LYS A 1 81 ? 0.644 -11.213 16.290 1.00 88.69 81 LYS A CA 1
ATOM 618 C C . LYS A 1 81 ? 1.093 -10.990 17.730 1.00 88.69 81 LYS A C 1
ATOM 620 O O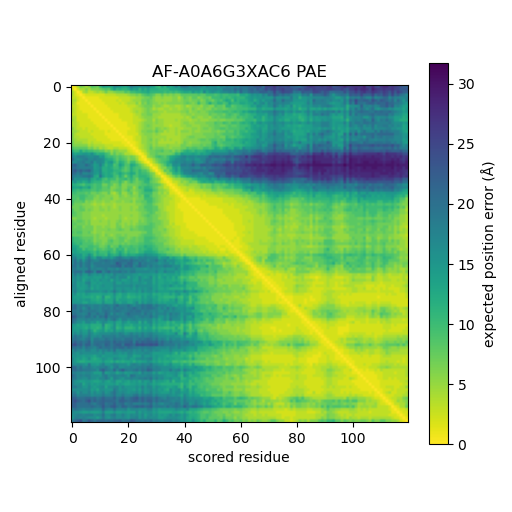 . LYS A 1 81 ? 1.690 -11.880 18.321 1.00 88.69 81 LYS A O 1
ATOM 625 N N . SER A 1 82 ? 0.856 -9.800 18.280 1.00 88.12 82 SER A N 1
ATOM 626 C CA . SER A 1 82 ? 1.343 -9.428 19.617 1.00 88.12 82 SER A CA 1
ATOM 627 C C . SER A 1 82 ? 0.278 -9.556 20.701 1.00 88.12 82 SER A C 1
ATOM 629 O O . SER A 1 82 ? 0.583 -9.429 21.883 1.00 88.12 82 SER A O 1
ATOM 631 N N . THR A 1 83 ? -0.984 -9.770 20.318 1.00 88.31 83 THR A N 1
ATOM 632 C CA . THR A 1 83 ? -2.155 -9.719 21.209 1.00 88.31 83 THR A CA 1
ATOM 633 C C . THR A 1 83 ? -2.283 -8.372 21.948 1.00 88.31 83 THR A C 1
ATOM 635 O O . THR A 1 83 ? -3.029 -8.240 22.922 1.00 88.31 83 THR A O 1
ATOM 638 N N . THR A 1 84 ? -1.565 -7.335 21.497 1.00 90.81 84 THR A N 1
ATOM 639 C CA . THR A 1 84 ? -1.656 -5.988 22.066 1.00 90.81 84 THR A CA 1
ATOM 640 C C . THR A 1 84 ? -3.001 -5.378 21.699 1.00 90.81 84 THR A C 1
ATOM 642 O O . THR A 1 84 ? -3.483 -5.538 20.578 1.00 90.81 84 THR A O 1
ATOM 645 N N . ARG A 1 85 ? -3.612 -4.690 22.663 1.00 92.62 85 ARG A N 1
ATOM 646 C CA . ARG A 1 85 ? -4.945 -4.103 22.534 1.00 92.62 85 ARG A CA 1
ATOM 647 C C . ARG A 1 85 ? -4.813 -2.608 22.323 1.00 92.62 85 ARG A C 1
ATOM 649 O O . ARG A 1 85 ? -4.030 -1.959 23.014 1.00 92.62 85 ARG A O 1
ATOM 656 N N . TYR A 1 86 ? -5.611 -2.079 21.417 1.00 93.06 86 TYR A N 1
ATOM 657 C CA . TYR A 1 86 ? -5.633 -0.675 21.059 1.00 93.06 86 TYR A CA 1
ATOM 658 C C . TYR A 1 86 ? -7.065 -0.155 21.026 1.00 93.06 86 TYR A C 1
ATOM 660 O O . TYR A 1 86 ? -8.011 -0.896 20.752 1.00 93.06 86 TYR A O 1
ATOM 668 N N . VAL A 1 87 ? -7.211 1.139 21.278 1.00 94.31 87 VAL A N 1
ATOM 669 C CA . VAL A 1 87 ? -8.449 1.890 21.065 1.00 94.31 87 VAL A CA 1
ATOM 670 C C . VAL A 1 87 ? -8.109 3.116 20.233 1.00 94.31 87 VAL A C 1
ATOM 672 O O . VAL A 1 87 ? -7.082 3.759 20.457 1.00 94.31 87 VAL A O 1
ATOM 675 N N . VAL A 1 88 ? -8.953 3.443 19.260 1.00 94.31 88 VAL A N 1
ATOM 676 C CA . VAL A 1 88 ? -8.787 4.672 18.481 1.00 94.31 88 VAL A CA 1
ATOM 677 C C . VAL A 1 88 ? -9.348 5.839 19.282 1.00 94.31 88 VAL A C 1
ATOM 679 O O . VAL A 1 88 ? -10.533 5.853 19.610 1.00 94.31 88 VAL A O 1
ATOM 682 N N . LEU A 1 89 ? -8.502 6.817 19.593 1.00 93.38 89 LEU A N 1
ATOM 683 C CA . LEU A 1 89 ? -8.879 8.052 20.280 1.00 93.38 89 LEU A CA 1
ATOM 684 C C . LEU A 1 89 ? -8.455 9.258 19.449 1.00 93.38 89 LEU A C 1
ATOM 686 O O . LEU A 1 89 ? -7.551 9.167 18.621 1.00 93.38 89 LEU A O 1
ATOM 690 N N . GLU A 1 90 ? -9.099 10.392 19.693 1.00 93.25 90 GLU A N 1
ATOM 691 C CA . GLU A 1 90 ? -8.647 11.673 19.163 1.00 93.25 90 GLU A CA 1
ATOM 692 C C . GLU A 1 90 ? -7.758 12.368 20.192 1.00 93.25 90 GLU A C 1
ATOM 694 O O . GLU A 1 90 ? -8.214 12.711 21.282 1.00 93.25 90 GLU A O 1
ATOM 699 N N . THR A 1 91 ? -6.495 12.571 19.825 1.00 88.94 91 THR A N 1
ATOM 700 C CA . THR A 1 91 ? -5.504 13.327 20.600 1.00 88.94 91 THR A CA 1
ATOM 701 C C . THR A 1 91 ? -5.003 14.459 19.719 1.00 88.94 91 THR A C 1
ATOM 703 O O . THR A 1 91 ? -4.619 14.222 18.570 1.00 88.94 91 THR A O 1
ATOM 706 N N . ASP A 1 92 ? -5.056 15.690 20.226 1.00 88.75 92 ASP A N 1
ATOM 707 C CA . ASP A 1 92 ? -4.665 16.907 19.501 1.00 88.75 92 ASP A CA 1
ATOM 708 C C . ASP A 1 92 ? -5.367 17.064 18.139 1.00 88.75 92 ASP A C 1
ATOM 710 O O . ASP A 1 92 ? -4.763 17.433 17.130 1.00 88.75 92 ASP A O 1
ATOM 714 N N . GLY A 1 93 ? -6.659 16.718 18.092 1.00 88.06 93 GLY A N 1
ATOM 715 C CA . GLY A 1 93 ? -7.474 16.783 16.875 1.00 88.06 93 GLY A CA 1
ATOM 716 C C . GLY A 1 93 ? -7.139 15.719 15.822 1.00 88.06 93 GLY A C 1
ATOM 717 O O . GLY A 1 93 ? -7.600 15.823 14.687 1.00 88.06 93 GLY A O 1
ATOM 718 N N . LYS A 1 94 ? -6.337 14.699 16.160 1.00 91.62 94 LYS A N 1
ATOM 719 C CA . LYS A 1 94 ? -5.951 13.609 15.251 1.00 91.62 94 LYS A CA 1
ATOM 720 C C . LYS A 1 94 ? -6.376 12.256 15.804 1.00 91.62 94 LYS A C 1
ATOM 722 O O . LYS A 1 94 ? -6.150 11.965 16.976 1.00 91.62 94 LYS A O 1
ATOM 727 N N . LYS A 1 95 ? -6.918 11.397 14.937 1.00 92.00 95 LYS A N 1
ATOM 728 C CA . LYS A 1 95 ? -7.211 9.995 15.262 1.00 92.00 95 LYS A CA 1
ATOM 729 C C . LYS A 1 95 ? -5.913 9.209 15.422 1.00 92.00 95 LYS A C 1
ATOM 731 O O . LYS A 1 95 ? -5.080 9.202 14.517 1.00 92.00 95 LYS A O 1
ATOM 736 N N . GLN A 1 96 ? -5.748 8.547 16.560 1.00 92.94 96 GLN A N 1
ATOM 737 C CA . GLN A 1 96 ? -4.546 7.798 16.910 1.00 92.94 96 GLN A CA 1
ATOM 738 C C . GLN A 1 96 ? -4.897 6.509 17.661 1.00 92.94 96 GLN A C 1
ATOM 740 O O . GLN A 1 96 ? -5.816 6.471 18.484 1.00 92.94 96 GLN A O 1
ATOM 745 N N . LEU A 1 97 ? -4.128 5.452 17.396 1.00 92.19 97 LEU A N 1
ATOM 746 C CA . LEU A 1 97 ? -4.204 4.180 18.113 1.00 92.19 97 LEU A CA 1
ATOM 747 C C . LEU A 1 97 ? -3.507 4.307 19.466 1.00 92.19 97 LEU A C 1
ATOM 749 O O . LEU A 1 97 ? -2.288 4.455 19.526 1.00 92.19 97 LEU A O 1
ATOM 753 N N . HIS A 1 98 ? -4.272 4.196 20.546 1.00 93.50 98 HIS A N 1
ATOM 754 C CA . HIS A 1 98 ? -3.736 4.189 21.902 1.00 93.50 98 HIS A CA 1
ATOM 755 C C . HIS A 1 98 ? -3.652 2.758 22.428 1.00 93.50 98 HIS A C 1
ATOM 757 O O . HIS A 1 98 ? -4.684 2.082 22.483 1.00 93.50 98 HIS A O 1
ATOM 763 N N . PRO A 1 99 ? -2.457 2.272 22.809 1.00 94.06 99 PRO A N 1
ATOM 764 C CA . PRO A 1 99 ? -2.313 0.965 23.429 1.00 94.06 99 PRO A CA 1
ATOM 765 C C . PRO A 1 99 ? -2.945 0.972 24.821 1.00 94.06 99 PRO A C 1
ATOM 767 O O . PRO A 1 99 ? -2.772 1.912 25.595 1.00 94.06 99 PRO A O 1
ATOM 770 N N . VAL A 1 100 ? -3.657 -0.100 25.156 1.00 94.31 100 VAL A N 1
ATOM 771 C CA . VAL A 1 100 ? -4.328 -0.254 26.449 1.00 94.31 100 VAL A CA 1
ATOM 772 C C . VAL A 1 100 ? -3.897 -1.560 27.102 1.00 94.31 100 VAL A C 1
ATOM 774 O O . VAL A 1 100 ? -3.802 -2.604 26.456 1.00 94.31 100 VAL A O 1
ATOM 777 N N . LEU A 1 101 ? -3.657 -1.511 28.413 1.00 90.19 101 LEU A N 1
ATOM 778 C CA . LEU A 1 101 ? -3.129 -2.651 29.162 1.00 90.19 101 LEU A CA 1
ATOM 779 C C . LEU A 1 101 ? -4.139 -3.809 29.273 1.00 90.19 101 LEU A C 1
ATOM 781 O O . LEU A 1 101 ? -3.756 -4.977 29.254 1.00 90.19 101 LEU A O 1
ATOM 785 N N . ASN A 1 102 ? -5.438 -3.505 29.378 1.00 91.50 102 ASN A N 1
ATOM 786 C CA . ASN A 1 102 ? -6.486 -4.496 29.628 1.00 91.50 102 ASN A CA 1
ATOM 787 C C . ASN A 1 102 ? -7.810 -4.162 28.904 1.00 91.50 102 ASN A C 1
ATOM 789 O O . ASN A 1 102 ? -8.022 -3.043 28.436 1.00 91.50 102 ASN A O 1
ATOM 793 N N . MET A 1 103 ? -8.714 -5.149 28.828 1.00 90.94 103 MET A N 1
ATOM 794 C CA . MET A 1 103 ? -10.020 -5.002 28.164 1.00 90.94 103 MET A CA 1
ATOM 795 C C . MET A 1 103 ? -10.999 -4.091 28.910 1.00 90.94 103 MET A C 1
ATOM 797 O O . MET A 1 103 ? -11.828 -3.452 28.270 1.00 90.94 103 MET A O 1
ATOM 801 N N . ALA A 1 104 ? -10.931 -4.024 30.241 1.00 92.19 104 ALA A N 1
ATOM 802 C CA . ALA A 1 104 ? -11.835 -3.187 31.027 1.00 92.19 104 ALA A CA 1
ATOM 803 C C . ALA A 1 104 ? -11.572 -1.699 30.751 1.00 92.19 104 ALA A C 1
ATOM 805 O O . ALA A 1 104 ? -12.484 -0.968 30.380 1.00 92.19 104 ALA A O 1
ATOM 806 N N . SER A 1 105 ? -10.308 -1.282 30.817 1.00 91.38 105 SER A N 1
ATOM 807 C CA . SER A 1 105 ? -9.842 0.047 30.431 1.00 91.38 105 SER A CA 1
ATOM 808 C C . SER A 1 105 ? -10.159 0.350 28.971 1.00 91.38 105 SER A C 1
ATOM 810 O O . SER A 1 105 ? -10.590 1.456 28.674 1.00 91.38 105 SER A O 1
ATOM 812 N N . ALA A 1 106 ? -10.014 -0.627 28.066 1.00 92.50 106 ALA A N 1
ATOM 813 C CA . ALA A 1 106 ? -10.390 -0.431 26.669 1.00 92.50 106 ALA A CA 1
ATOM 814 C C . ALA A 1 106 ? -11.887 -0.114 26.540 1.00 92.50 106 ALA A C 1
ATOM 816 O O . ALA A 1 106 ? -12.231 0.876 25.909 1.00 92.50 106 ALA A O 1
ATOM 817 N N . LYS A 1 107 ? -12.764 -0.885 27.200 1.00 90.88 107 LYS A N 1
ATOM 818 C CA . LYS A 1 107 ? -14.219 -0.652 27.202 1.00 90.88 107 LYS A CA 1
ATOM 819 C C . LYS A 1 107 ? -14.6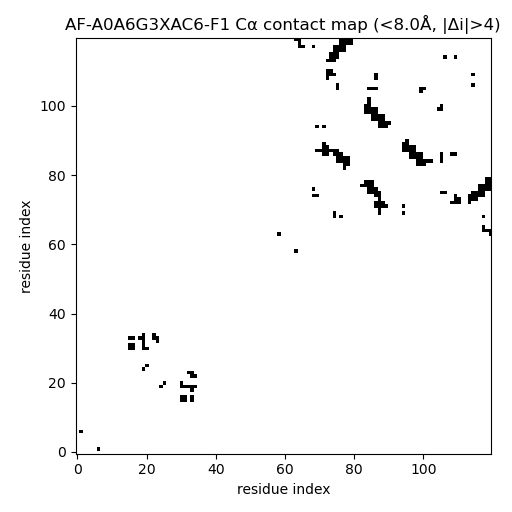20 0.680 27.839 1.00 90.88 107 LYS A C 1
ATOM 821 O O . LYS A 1 107 ? -15.547 1.308 27.349 1.00 90.88 107 LYS A O 1
ATOM 826 N N . LEU A 1 108 ? -13.921 1.126 28.884 1.00 91.44 108 LEU A N 1
ATOM 827 C CA . LEU A 1 108 ? -14.171 2.427 29.523 1.00 91.44 108 LEU A CA 1
ATOM 828 C C . LEU A 1 108 ? -13.877 3.619 28.602 1.00 91.44 108 LEU A C 1
ATOM 830 O O . LEU A 1 108 ? -14.441 4.691 28.791 1.00 91.44 108 LEU A O 1
ATOM 834 N N . LEU A 1 109 ? -12.987 3.445 27.624 1.00 92.25 109 LEU A N 1
ATOM 835 C CA . LEU A 1 109 ? -12.615 4.493 26.674 1.00 92.25 109 LEU A CA 1
ATOM 836 C C . LEU A 1 109 ? -13.558 4.573 25.463 1.00 92.25 109 LEU A C 1
ATOM 838 O O . LEU A 1 109 ? -13.447 5.511 24.669 1.00 92.25 109 LEU A O 1
ATOM 842 N N . LEU A 1 110 ? -14.465 3.605 25.305 1.00 93.19 110 LEU A N 1
ATOM 843 C CA . LEU A 1 110 ? -15.430 3.572 24.209 1.00 93.19 110 LEU A CA 1
ATOM 844 C C . LEU A 1 110 ? -16.650 4.448 24.502 1.00 93.19 110 LEU A C 1
ATOM 846 O O . LEU A 1 110 ? -16.939 4.804 25.644 1.00 93.19 110 LEU A O 1
ATOM 850 N N . ALA A 1 111 ? -17.381 4.797 23.447 1.00 91.31 111 ALA A N 1
ATOM 851 C CA . ALA A 1 111 ? -18.682 5.428 23.577 1.00 91.31 111 ALA A CA 1
ATOM 852 C C . ALA A 1 111 ? -19.698 4.449 24.208 1.00 91.31 111 ALA A C 1
ATOM 854 O O . ALA A 1 111 ? -19.549 3.231 24.055 1.00 91.31 111 ALA A O 1
ATOM 855 N N . PRO A 1 112 ? -20.746 4.962 24.883 1.00 86.94 112 PRO A N 1
ATOM 856 C CA . PRO A 1 112 ? -21.844 4.135 25.374 1.00 86.94 112 PRO A CA 1
ATOM 857 C C . PRO A 1 112 ? -22.396 3.238 24.256 1.00 86.94 112 PRO A C 1
ATOM 859 O O . PRO A 1 112 ? -22.479 3.662 23.104 1.00 86.94 112 PRO A O 1
ATOM 862 N N . ASP A 1 113 ? -22.718 1.988 24.591 1.00 85.56 113 ASP A N 1
ATOM 863 C CA . ASP A 1 113 ? -23.243 0.965 23.669 1.00 85.56 113 ASP A CA 1
ATOM 864 C C . ASP A 1 113 ? -22.295 0.516 22.537 1.00 85.56 113 ASP A C 1
ATOM 866 O O . ASP A 1 113 ? -22.696 -0.215 21.626 1.00 85.56 113 ASP A O 1
ATOM 870 N N . LYS A 1 114 ? -21.011 0.891 22.597 1.00 87.88 114 LYS A N 1
ATOM 871 C CA . LYS A 1 114 ? -19.950 0.387 21.709 1.00 87.88 114 LYS A CA 1
ATOM 872 C C . LYS A 1 114 ? -19.049 -0.619 22.435 1.00 87.88 114 LYS A C 1
ATOM 874 O O . LYS A 1 114 ? -19.000 -0.671 23.662 1.00 87.88 114 LYS A O 1
ATOM 879 N N . GLY A 1 115 ? -18.349 -1.474 21.686 1.00 81.94 115 GLY A N 1
ATOM 880 C CA . GLY A 1 115 ? -17.604 -2.586 22.300 1.00 81.94 115 GLY A CA 1
ATOM 881 C C . GLY A 1 115 ? -17.237 -3.753 21.397 1.00 81.94 115 GLY A C 1
ATOM 882 O O . GLY A 1 115 ? -16.838 -4.802 21.907 1.00 81.94 115 GLY A O 1
ATOM 883 N N . THR A 1 116 ? -17.387 -3.618 20.081 1.00 87.81 116 THR A N 1
ATOM 884 C CA . THR A 1 116 ? -17.029 -4.688 19.151 1.00 87.81 116 THR A CA 1
ATOM 885 C C . THR A 1 116 ? -15.513 -4.851 19.094 1.00 87.81 116 THR A C 1
ATOM 887 O O . THR A 1 116 ? -14.754 -3.881 19.036 1.00 87.81 116 THR A O 1
ATOM 890 N N . VAL A 1 117 ? -15.074 -6.106 19.156 1.00 88.94 117 VAL A N 1
ATOM 891 C CA . VAL A 1 117 ? -13.658 -6.469 19.113 1.00 88.94 117 VAL A CA 1
ATOM 892 C C . VAL A 1 117 ? -13.292 -6.791 17.673 1.00 88.94 117 VAL A C 1
ATOM 894 O O . VAL A 1 117 ? -13.923 -7.642 17.048 1.00 88.94 117 VAL A O 1
ATOM 897 N N . VAL A 1 118 ? -12.271 -6.114 17.161 1.00 89.31 118 VAL A N 1
ATOM 898 C CA . VAL A 1 118 ? -11.744 -6.290 15.809 1.00 89.31 118 VAL A CA 1
ATOM 899 C C . VAL A 1 118 ? -10.333 -6.848 15.920 1.00 89.31 118 VAL A C 1
ATOM 901 O O . VAL A 1 118 ? -9.496 -6.288 16.626 1.00 89.31 118 VAL A O 1
ATOM 904 N N . ASN A 1 119 ? -10.069 -7.957 15.237 1.00 87.00 119 ASN A N 1
ATOM 905 C CA . ASN A 1 119 ? -8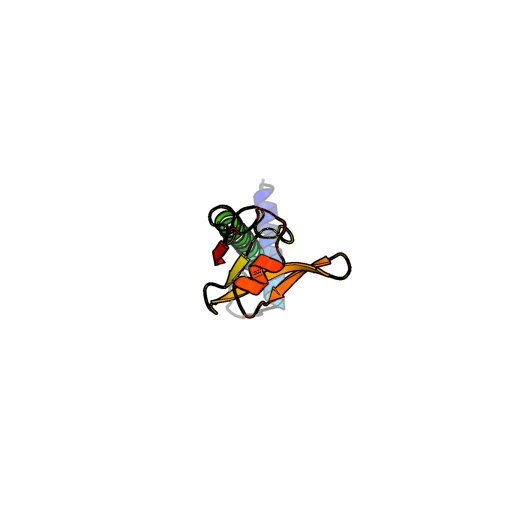.737 -8.549 15.168 1.00 87.00 119 ASN A CA 1
ATOM 906 C C . ASN A 1 119 ? -8.088 -8.160 13.838 1.00 87.00 119 ASN A C 1
ATOM 908 O O . ASN A 1 119 ? -8.738 -8.285 12.797 1.00 87.00 119 ASN A O 1
ATOM 912 N N . VAL A 1 120 ? -6.858 -7.651 13.894 1.00 80.94 120 VAL A N 1
ATOM 913 C CA . VAL A 1 120 ? -6.120 -7.074 12.753 1.00 80.94 120 VAL A CA 1
ATOM 914 C C . VAL A 1 120 ? -4.720 -7.660 12.674 1.00 80.94 120 VAL A C 1
ATOM 916 O O . VAL A 1 120 ? -4.131 -7.947 13.742 1.00 80.94 120 VAL A O 1
#

Sequence (120 aa):
MASRRDELNAYTFAKRRLIAQFLQPNPTGSEEGAPKPLRAVLPGAIIAVVVLAVFGAWGMFKPVAPQKWDAPKEHVIIASKSTTRYVVLETDGKKQLHPVLNMASAKLLLAPDKGTVVNV

InterPro domains:
  IPR007795 Type VII secretion system EccB [PF05108] (3-114)
  IPR007795 Type VII secretion system EccB [PTHR40765] (2-112)
  IPR044857 Type VII secretion system EccB, repeat 1 domain [G3DSA:3.30.2390.20] (73-120)

Foldseek 3Di:
DDDPVRVVVVVVLVVLLVQCCVPPNDPPDDSVPRDDVCPVVVVVVVVVVVVCVVVVVVCVVDPPWDPCCQPALAEWEAEPPPRWIWGFHQDPNDTDTDTDPDQVVSNVRHDPPHYYYIYD

Mean predicted aligned error: 10.04 Å

Solvent-accessible surface area (backbone atoms only — not comparable to full-atom values): 7096 Å² total; per-residue (Å²): 130,85,49,76,66,52,52,51,50,51,51,54,48,54,52,37,36,58,51,13,55,76,76,59,73,52,99,86,58,68,55,80,67,42,85,60,86,64,68,58,48,63,62,48,50,54,52,51,53,52,51,53,49,52,55,52,49,49,49,69,76,56,59,75,59,65,90,71,67,78,40,64,26,40,39,40,38,30,35,71,86,77,68,50,35,28,35,30,38,72,57,97,92,36,83,42,80,42,79,41,97,48,68,66,65,47,52,70,63,30,44,89,98,42,68,53,76,44,73,74

pLDDT: mean 86.8, std 9.59, range [56.44, 98.56]

Nearest PDB structures (foldseek):
  8a3w-assembly1_k  TM=3.588E-01  e=1.690E+00  Leishmania major strain Friedlin
  6hcm-assembly1_k3  TM=4.032E-01  e=3.483E+00  Oryctolagus cuniculus
  8q1b-assembly1_b  TM=3.076E-01  e=2.348E+00  Schizosaccharomyces pombe
  8uco-assembly1_b  TM=2.836E-01  e=2.507E+00  Komagataella pastoris
  6v4u-assembly1_C  TM=5.167E-01  e=8.185E+00  Homo sapiens